Protein AF-A0A2V6A917-F1 (afdb_monomer)

pLDDT: mean 71.8, std 14.49, range [46.16, 91.12]

Sequence (128 aa):
MLPRAAFAIFLAAVCRVSAQEALTDALPAPPAAITQPLPSSAWLDLRQTMSRNSKTQEAPAWVEALTLLPGELTEGGSASKSVFRIRVTQPGPDYQILFFRLFFDDKPNQQPELVAWDESGSHILRSG

Secondary structure (DSSP, 8-state):
-HHHHHHHHHHHHHHHHHHHHHHHSSSPPPP----PPPPP-----------TTPPPPPPPTTEEEEEEEPPPPPTT-PPPPPEEEEEEPPPPTT------------STT----EEEE-TT--EEEEE-

Structure (mmCIF, N/CA/C/O backbone):
data_AF-A0A2V6A917-F1
#
_entry.id   AF-A0A2V6A917-F1
#
loop_
_atom_site.group_PDB
_atom_site.id
_atom_site.type_symbol
_atom_site.label_atom_id
_atom_site.label_alt_id
_atom_site.label_comp_id
_atom_site.label_asym_id
_atom_site.label_entity_id
_atom_site.label_seq_id
_atom_site.pdbx_PDB_ins_code
_atom_site.Cartn_x
_atom_site.Cartn_y
_atom_site.Cartn_z
_atom_site.occupancy
_atom_site.B_iso_or_equiv
_atom_site.auth_seq_id
_atom_site.auth_comp_id
_atom_site.auth_asym_id
_atom_site.auth_atom_id
_atom_site.pdbx_PDB_model_num
ATOM 1 N N . MET A 1 1 ? -16.759 -53.073 62.460 1.00 55.78 1 MET A N 1
ATOM 2 C CA . MET A 1 1 ? -15.939 -52.025 61.799 1.00 55.78 1 MET A CA 1
ATOM 3 C C . MET A 1 1 ? -16.583 -51.434 60.529 1.00 55.78 1 MET A C 1
ATOM 5 O O . MET A 1 1 ? -16.014 -50.508 59.971 1.00 55.78 1 MET A O 1
ATOM 9 N N . LEU A 1 2 ? -17.790 -51.861 60.112 1.00 53.47 2 LEU A N 1
ATOM 10 C CA . LEU A 1 2 ? -18.479 -51.347 58.913 1.00 53.47 2 LEU A CA 1
ATOM 11 C C . LEU A 1 2 ? -19.006 -49.887 58.947 1.00 53.47 2 LEU A C 1
ATOM 13 O O . LEU A 1 2 ? -18.910 -49.228 57.914 1.00 53.47 2 LEU A O 1
ATOM 17 N N . PRO A 1 3 ? -19.534 -49.320 60.057 1.00 56.12 3 PRO A N 1
ATOM 18 C CA . PRO A 1 3 ? -20.223 -48.022 59.976 1.00 56.12 3 PRO A CA 1
ATOM 19 C C . PRO A 1 3 ? -19.263 -46.844 59.747 1.00 56.12 3 PRO A C 1
ATOM 21 O O . PRO A 1 3 ? -19.648 -45.823 59.186 1.00 56.12 3 PRO A O 1
ATOM 24 N N . ARG A 1 4 ? -17.986 -47.002 60.122 1.00 53.94 4 ARG A N 1
ATOM 25 C CA . ARG A 1 4 ? -16.943 -45.986 59.917 1.00 53.94 4 ARG A CA 1
ATOM 26 C C . ARG A 1 4 ? -16.528 -45.855 58.450 1.00 53.94 4 ARG A C 1
ATOM 28 O O . ARG A 1 4 ? -16.259 -44.748 58.001 1.00 53.94 4 ARG A O 1
ATOM 35 N N . ALA A 1 5 ? -16.516 -46.962 57.705 1.00 57.81 5 ALA A N 1
ATOM 36 C CA . ALA A 1 5 ? -16.177 -46.954 56.284 1.00 57.81 5 ALA A CA 1
ATOM 37 C C . ALA A 1 5 ? -17.292 -46.309 55.444 1.00 57.81 5 ALA A C 1
ATOM 39 O O . ALA A 1 5 ? -17.006 -45.494 54.573 1.00 57.81 5 ALA A O 1
ATOM 40 N N . ALA A 1 6 ? -18.559 -46.600 55.759 1.00 58.28 6 ALA A N 1
ATOM 41 C CA . ALA A 1 6 ? -19.703 -46.001 55.070 1.00 58.28 6 ALA A CA 1
ATOM 42 C C . ALA A 1 6 ? -19.759 -44.472 55.250 1.00 58.28 6 ALA A C 1
ATOM 44 O O . ALA A 1 6 ? -19.998 -43.745 54.288 1.00 58.28 6 ALA A O 1
ATOM 45 N N . PHE A 1 7 ? -19.463 -43.975 56.457 1.00 58.66 7 PHE A N 1
ATOM 46 C CA . PHE A 1 7 ? -19.442 -42.537 56.740 1.00 58.66 7 PHE A CA 1
ATOM 47 C C . PHE A 1 7 ? -18.293 -41.810 56.018 1.00 58.66 7 PHE A C 1
ATOM 49 O O . PHE A 1 7 ? -18.481 -40.710 55.503 1.00 58.66 7 PHE A O 1
ATOM 56 N N . ALA A 1 8 ? -17.122 -42.450 55.913 1.00 59.50 8 ALA A N 1
ATOM 57 C CA . ALA A 1 8 ? -15.981 -41.909 55.174 1.00 59.50 8 ALA A CA 1
ATOM 58 C C . ALA A 1 8 ? -16.256 -41.799 53.662 1.00 59.50 8 ALA A C 1
ATOM 60 O O . ALA A 1 8 ? -15.857 -40.818 53.037 1.00 59.50 8 ALA A O 1
ATOM 61 N N . ILE A 1 9 ? -16.983 -42.762 53.083 1.00 59.88 9 ILE A N 1
ATOM 62 C CA . ILE A 1 9 ? -17.387 -42.725 51.668 1.00 59.88 9 ILE A CA 1
ATOM 63 C C . ILE A 1 9 ? -18.407 -41.605 51.423 1.00 59.88 9 ILE A C 1
ATOM 65 O O . ILE A 1 9 ? -18.290 -40.875 50.440 1.00 59.88 9 ILE A O 1
ATOM 69 N N . PHE A 1 10 ? -19.370 -41.423 52.333 1.00 57.22 10 PHE A N 1
ATOM 70 C CA . PHE A 1 10 ? -20.382 -40.370 52.210 1.00 57.22 10 PHE A CA 1
ATOM 71 C C . PHE A 1 10 ? -19.767 -38.963 52.280 1.00 57.22 10 PHE A C 1
ATOM 73 O O . PHE A 1 10 ? -20.076 -38.115 51.446 1.00 57.22 10 PHE A O 1
ATOM 80 N N . LEU A 1 11 ? -18.834 -38.731 53.211 1.00 57.97 11 LEU A N 1
ATOM 81 C CA . LEU A 1 11 ? -18.088 -37.469 53.303 1.00 57.97 11 LEU A CA 1
ATOM 82 C C . LEU A 1 11 ? -17.230 -37.211 52.055 1.00 57.97 11 LEU A C 1
ATOM 84 O O . LEU A 1 11 ? -17.219 -36.096 51.537 1.00 57.97 11 LEU A O 1
ATOM 88 N N . ALA A 1 12 ? -16.557 -38.239 51.528 1.00 55.62 12 ALA A N 1
ATOM 89 C CA . ALA A 1 12 ? -15.756 -38.110 50.311 1.00 55.62 12 ALA A CA 1
ATOM 90 C C . ALA A 1 12 ? -16.608 -37.772 49.072 1.00 55.62 12 ALA A C 1
ATOM 92 O O . ALA A 1 12 ? -16.159 -37.010 48.215 1.00 55.62 12 ALA A O 1
ATOM 93 N N . ALA A 1 13 ? -17.832 -38.304 48.983 1.00 54.22 13 ALA A N 1
ATOM 94 C CA . ALA A 1 13 ? -18.757 -38.011 47.891 1.00 54.22 13 ALA A CA 1
ATOM 95 C C . ALA A 1 13 ? -19.295 -36.570 47.952 1.00 54.22 13 ALA A C 1
ATOM 97 O O . ALA A 1 13 ? -19.313 -35.884 46.931 1.00 54.22 13 ALA A O 1
ATOM 98 N N . VAL A 1 14 ? -19.656 -36.078 49.143 1.00 57.09 14 VAL A N 1
ATOM 99 C CA . VAL A 1 14 ? -20.157 -34.702 49.319 1.00 57.09 14 VAL A CA 1
ATOM 100 C C . VAL A 1 14 ? -19.073 -33.663 49.009 1.00 57.09 14 VAL A C 1
ATOM 102 O O . VAL A 1 14 ? -19.364 -32.674 48.342 1.00 57.09 14 VAL A O 1
ATOM 105 N N . CYS A 1 15 ? -17.812 -33.909 49.388 1.00 54.56 15 CYS A N 1
ATOM 106 C CA . CYS A 1 15 ? -16.696 -33.014 49.050 1.00 54.56 15 CYS A CA 1
ATOM 107 C C . CYS A 1 15 ? -16.414 -32.917 47.539 1.00 54.56 15 CYS A C 1
ATOM 109 O O . CYS A 1 15 ? -15.876 -31.911 47.082 1.00 54.56 15 CYS A O 1
ATOM 111 N N . ARG A 1 16 ? -16.740 -33.953 46.752 1.00 53.12 16 ARG A N 1
ATOM 112 C CA . ARG A 1 16 ? -16.523 -33.939 45.295 1.00 53.12 16 ARG A CA 1
ATOM 113 C C . ARG A 1 16 ? -17.570 -33.104 44.558 1.00 53.12 16 ARG A C 1
ATOM 115 O O . ARG A 1 16 ? -17.220 -32.443 43.588 1.00 53.12 16 ARG A O 1
ATOM 122 N N . VAL A 1 17 ? -18.820 -33.118 45.023 1.00 52.69 17 VAL A N 1
ATOM 123 C CA . VAL A 1 17 ? -19.931 -32.396 44.379 1.00 52.69 17 VAL A CA 1
ATOM 124 C C . VAL A 1 17 ? -19.781 -30.882 44.551 1.00 52.69 17 VAL A C 1
ATOM 126 O O . VAL A 1 17 ? -19.856 -30.145 43.572 1.00 52.69 17 VAL A O 1
ATOM 129 N N . SER A 1 18 ? -19.461 -30.415 45.759 1.00 52.97 18 SER A N 1
ATOM 130 C CA . SER A 1 18 ? -19.305 -28.981 46.047 1.00 52.97 18 SER A CA 1
ATOM 131 C C . SER A 1 18 ? -18.042 -28.358 45.438 1.00 52.97 18 SER A C 1
ATOM 133 O O . SER A 1 18 ? -18.037 -27.175 45.102 1.00 52.97 18 SER A O 1
ATOM 135 N N . ALA A 1 19 ? -16.983 -29.146 45.223 1.00 51.66 19 ALA A N 1
ATOM 136 C CA . ALA A 1 19 ? -15.790 -28.679 44.514 1.00 51.66 19 ALA A CA 1
ATOM 137 C C . ALA A 1 19 ? -16.039 -28.451 43.010 1.00 51.66 19 ALA A C 1
ATOM 139 O O . ALA A 1 19 ? -15.382 -27.607 42.402 1.00 51.66 19 ALA A O 1
ATOM 140 N N . GLN A 1 20 ? -16.980 -29.183 42.403 1.00 49.84 20 GLN A N 1
ATOM 141 C CA . GLN A 1 20 ? -17.308 -29.033 40.982 1.00 49.84 20 GLN A CA 1
ATOM 142 C C . GLN A 1 20 ? -18.167 -27.791 40.705 1.00 49.84 20 GLN A C 1
ATOM 144 O O . GLN A 1 20 ? -17.950 -27.114 39.700 1.00 49.84 20 GLN A O 1
ATOM 149 N N . GLU A 1 21 ? -19.092 -27.449 41.603 1.00 51.91 21 GLU A N 1
ATOM 150 C CA . GLU A 1 21 ? -19.928 -26.249 41.4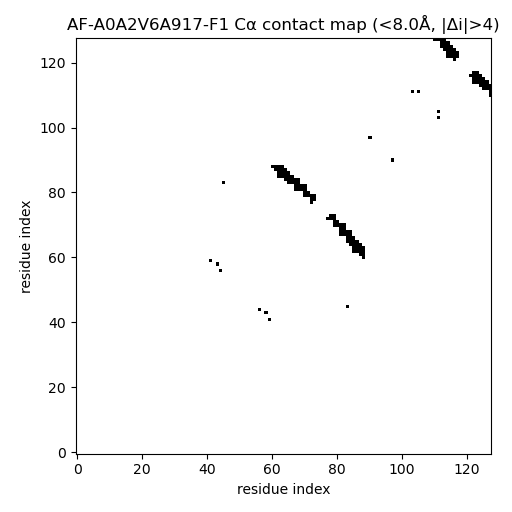52 1.00 51.91 21 GLU A CA 1
ATOM 151 C C . GLU A 1 21 ? -19.103 -24.959 41.585 1.00 51.91 21 GLU A C 1
ATOM 153 O O . GLU A 1 21 ? -19.232 -24.065 40.752 1.00 51.91 21 GLU A O 1
ATOM 158 N N . ALA A 1 22 ? -18.161 -24.898 42.534 1.00 51.22 22 ALA A N 1
ATOM 159 C CA . ALA A 1 22 ? -17.307 -23.722 42.734 1.00 51.22 22 ALA A CA 1
ATOM 160 C C . ALA A 1 22 ? -16.263 -23.499 41.618 1.00 51.22 22 ALA A C 1
ATOM 162 O O . ALA A 1 22 ? -15.822 -22.371 41.406 1.00 51.22 22 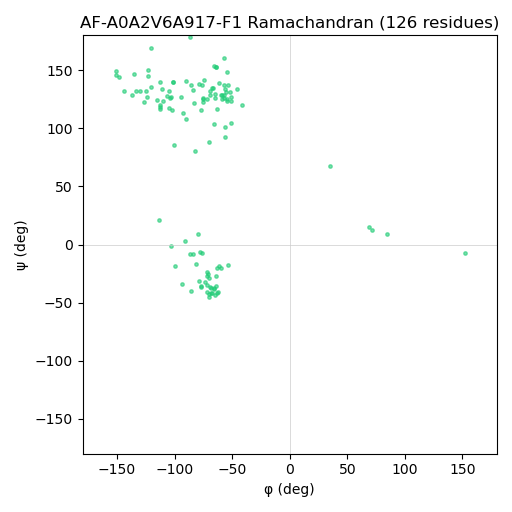ALA A O 1
ATOM 163 N N . LEU A 1 23 ? -15.859 -24.553 40.896 1.00 47.19 23 LEU A N 1
ATOM 164 C CA . LEU A 1 23 ? -14.930 -24.420 39.768 1.00 47.19 23 LEU A CA 1
ATOM 165 C C . LEU A 1 23 ? -15.639 -23.914 38.507 1.00 47.19 23 LEU A C 1
ATOM 167 O O . LEU A 1 23 ? -15.033 -23.201 37.718 1.00 47.19 23 LEU A O 1
ATOM 171 N N . THR A 1 24 ? -16.914 -24.254 38.317 1.00 49.50 24 THR A N 1
ATOM 172 C CA . THR A 1 24 ? -17.642 -23.886 37.093 1.00 49.50 24 THR A CA 1
ATOM 173 C C . THR A 1 24 ? -17.996 -22.396 37.069 1.00 49.50 24 THR A C 1
ATOM 175 O O . THR A 1 24 ? -17.961 -21.783 36.008 1.00 49.50 24 THR A O 1
ATOM 178 N N . ASP A 1 25 ? -18.252 -21.802 38.239 1.00 51.03 25 ASP A N 1
ATOM 179 C CA . ASP A 1 25 ? -18.612 -20.382 38.389 1.00 51.03 25 ASP A CA 1
ATOM 180 C C . ASP A 1 25 ? -17.388 -19.437 38.368 1.00 51.03 25 ASP A C 1
ATOM 182 O O . ASP A 1 25 ? -17.508 -18.234 38.149 1.00 51.03 25 ASP A O 1
ATOM 186 N N . ALA A 1 26 ? -16.183 -19.984 38.570 1.00 55.16 26 ALA A N 1
ATOM 187 C CA . ALA A 1 26 ? -14.921 -19.239 38.599 1.00 55.16 26 ALA A CA 1
ATOM 188 C C . ALA A 1 26 ? -14.082 -19.388 37.318 1.00 55.16 26 ALA A C 1
ATOM 190 O O . ALA A 1 26 ? -13.003 -18.795 37.220 1.00 55.16 26 ALA A O 1
ATOM 191 N N . LEU A 1 27 ? -14.537 -20.175 36.337 1.00 51.75 27 LEU A N 1
ATOM 192 C CA . LEU A 1 27 ? -13.887 -20.214 35.034 1.00 51.75 27 LEU A CA 1
ATOM 193 C C . LEU A 1 27 ? -14.267 -18.942 34.269 1.00 51.75 27 LEU A C 1
ATOM 195 O O . LEU A 1 27 ? -15.455 -18.704 34.046 1.00 51.75 27 LEU A O 1
ATOM 199 N N . PRO A 1 28 ? -13.288 -18.125 33.837 1.00 55.00 28 PRO A N 1
ATOM 200 C CA . PRO A 1 28 ? -13.566 -17.045 32.907 1.00 55.00 28 PRO A CA 1
ATOM 201 C C . PRO A 1 28 ? -14.322 -17.632 31.718 1.00 55.00 28 PRO A C 1
ATOM 203 O O . PRO A 1 28 ? -13.897 -18.653 31.168 1.00 55.00 28 PRO A O 1
ATOM 206 N N . ALA A 1 29 ? -15.436 -17.004 31.330 1.00 60.50 29 ALA A N 1
ATOM 207 C CA . ALA A 1 29 ? -16.087 -17.327 30.069 1.00 60.50 29 ALA A CA 1
ATOM 208 C C . ALA A 1 29 ? -14.998 -17.394 28.985 1.00 60.50 29 ALA A C 1
ATOM 210 O O . ALA A 1 29 ? -14.128 -16.511 28.976 1.00 60.50 29 ALA A O 1
ATOM 211 N N . PRO A 1 30 ? -14.986 -18.428 28.118 1.00 56.84 30 PRO A N 1
ATOM 212 C CA . PRO A 1 30 ? -14.023 -18.475 27.032 1.00 56.84 30 PRO A CA 1
ATOM 213 C C . PRO A 1 30 ? -14.116 -17.125 26.320 1.00 56.84 30 PRO A C 1
ATOM 215 O O . PRO A 1 30 ? -15.235 -16.723 25.977 1.00 56.84 30 PRO A O 1
ATOM 21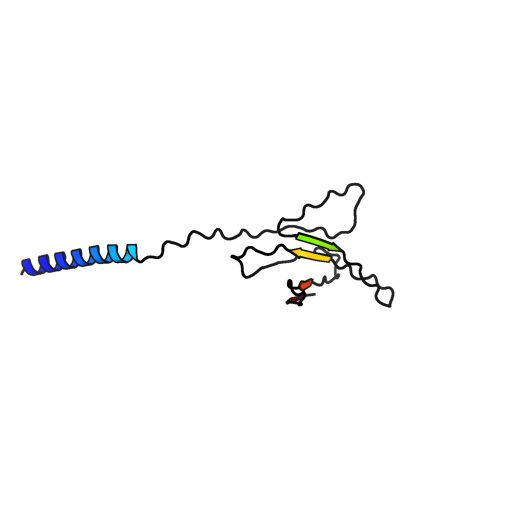8 N N . PRO A 1 31 ? -12.999 -16.378 26.199 1.00 58.81 31 PRO A N 1
ATOM 219 C CA . PRO A 1 31 ? -13.036 -15.066 25.581 1.00 58.81 31 PRO A CA 1
ATOM 220 C C . PRO A 1 31 ? -13.742 -15.246 24.248 1.00 58.81 31 PRO A C 1
ATOM 222 O O . PRO A 1 31 ? -13.400 -16.172 23.505 1.00 58.81 31 PRO A O 1
ATOM 225 N N . ALA A 1 32 ? -14.786 -14.439 24.018 1.00 58.91 32 ALA A N 1
ATOM 226 C CA . ALA A 1 32 ? -15.534 -14.451 22.770 1.00 58.91 32 ALA A CA 1
ATOM 227 C C . ALA A 1 32 ? -14.509 -14.571 21.650 1.00 58.91 32 ALA A C 1
ATOM 229 O O . ALA A 1 32 ? -13.572 -13.772 21.623 1.00 58.91 32 ALA A O 1
ATOM 230 N N . ALA A 1 33 ? -14.609 -15.642 20.853 1.00 57.59 33 ALA A N 1
ATOM 231 C CA . ALA A 1 33 ? -13.594 -15.988 19.874 1.00 57.59 33 ALA A CA 1
ATOM 232 C C . ALA A 1 33 ? -13.319 -14.738 19.042 1.00 57.59 33 ALA A C 1
ATOM 234 O O . ALA A 1 33 ? -14.161 -14.313 18.254 1.00 57.59 33 ALA A O 1
ATOM 235 N N . ILE A 1 34 ? -12.178 -14.102 19.304 1.00 55.91 34 ILE A N 1
ATOM 236 C CA . ILE A 1 34 ? -11.745 -12.932 18.564 1.00 55.91 34 ILE A CA 1
ATOM 237 C C . ILE A 1 34 ? -11.513 -13.495 17.174 1.00 55.91 34 ILE A C 1
ATOM 239 O O . ILE A 1 34 ? -10.574 -14.271 16.979 1.00 55.91 34 ILE A O 1
ATOM 243 N N . THR A 1 35 ? -12.436 -13.231 16.248 1.00 60.09 35 THR A N 1
ATOM 244 C CA . THR A 1 35 ? -12.287 -13.616 14.849 1.00 60.09 35 THR A CA 1
ATOM 245 C C . THR A 1 35 ? -10.986 -12.985 14.393 1.00 60.09 35 THR A C 1
ATOM 247 O O . THR A 1 35 ? -10.925 -11.774 14.192 1.00 60.09 35 THR A O 1
ATOM 250 N N . GLN A 1 36 ? -9.918 -13.782 14.336 1.00 60.97 36 GLN A N 1
ATOM 251 C CA . GLN A 1 36 ? -8.610 -13.276 13.958 1.00 60.97 36 GLN A CA 1
ATOM 252 C C . GLN A 1 36 ? -8.761 -12.645 12.573 1.00 60.97 36 GLN A C 1
ATOM 254 O O . GLN A 1 36 ? -9.346 -13.282 11.688 1.00 60.97 36 GLN A O 1
ATOM 259 N N . PRO A 1 37 ? -8.306 -11.397 12.379 1.00 66.12 37 PRO A N 1
ATOM 260 C CA . PRO A 1 37 ? -8.433 -10.749 11.088 1.00 66.12 37 PRO A CA 1
ATOM 261 C C . PRO A 1 37 ? -7.710 -11.609 10.057 1.00 66.12 37 PRO A C 1
ATOM 263 O O . PRO A 1 37 ? -6.541 -11.965 10.222 1.00 66.12 37 PRO A O 1
ATOM 266 N N . LEU A 1 38 ? -8.429 -11.984 9.003 1.00 74.50 38 LEU A N 1
ATOM 267 C CA . LEU A 1 38 ? -7.844 -12.763 7.928 1.00 74.50 38 LEU A CA 1
ATOM 268 C C . LEU A 1 38 ? -6.779 -11.893 7.238 1.00 74.50 38 LEU A C 1
ATOM 270 O O . LEU A 1 38 ? -7.100 -10.771 6.832 1.00 74.50 38 LEU A O 1
ATOM 274 N N . PRO A 1 39 ? -5.528 -12.363 7.093 1.00 78.62 39 PRO A N 1
ATOM 275 C CA . PRO A 1 39 ? -4.511 -11.603 6.383 1.00 78.62 39 PRO A CA 1
ATOM 276 C C . PRO A 1 39 ? -4.970 -11.354 4.943 1.00 78.62 39 PRO A C 1
ATOM 278 O O . PRO A 1 39 ? -5.360 -12.279 4.231 1.00 78.62 39 PRO A O 1
ATOM 281 N N . SER A 1 40 ? -4.925 -10.091 4.522 1.00 83.06 40 SER A N 1
ATOM 282 C CA . SER A 1 40 ? -5.275 -9.668 3.166 1.00 83.06 40 SER A CA 1
ATOM 283 C C . SER A 1 40 ? -4.010 -9.421 2.351 1.00 83.06 40 SER A C 1
ATOM 285 O O . SER A 1 40 ? -3.041 -8.853 2.853 1.00 83.06 40 SER A O 1
ATOM 287 N N . SER A 1 41 ? -4.019 -9.831 1.085 1.00 86.94 41 SER A N 1
ATOM 288 C CA . SER A 1 41 ? -2.949 -9.560 0.129 1.00 86.94 41 SER A CA 1
ATOM 289 C C . SER A 1 41 ? -3.538 -9.121 -1.208 1.00 86.94 41 SER A C 1
ATOM 291 O O . SER A 1 41 ? -4.623 -9.546 -1.602 1.00 86.94 41 SER A O 1
ATOM 293 N N . ALA A 1 42 ? -2.826 -8.238 -1.902 1.00 88.50 42 ALA A N 1
ATOM 294 C CA . ALA A 1 42 ? -3.210 -7.762 -3.222 1.00 88.50 42 ALA A CA 1
ATOM 295 C C . ALA A 1 42 ? -1.960 -7.386 -4.019 1.00 88.50 42 ALA A C 1
ATOM 297 O O . ALA A 1 42 ? -0.964 -6.939 -3.451 1.00 88.50 42 ALA A O 1
ATOM 298 N N . TRP A 1 43 ? -2.037 -7.550 -5.337 1.00 86.88 43 TRP A N 1
ATOM 299 C CA . TRP A 1 43 ? -1.037 -7.025 -6.260 1.00 86.88 43 TRP A CA 1
ATOM 300 C C . TRP A 1 43 ? -1.346 -5.566 -6.566 1.00 86.88 43 TRP A C 1
ATOM 302 O O . TRP A 1 43 ? -2.489 -5.243 -6.884 1.00 86.88 43 TRP A O 1
ATOM 312 N N . LEU A 1 44 ? -0.329 -4.706 -6.503 1.00 86.88 44 LEU A N 1
ATOM 313 C CA . LEU A 1 44 ? -0.417 -3.298 -6.878 1.00 86.88 44 LEU A CA 1
ATOM 314 C C . LEU A 1 44 ? 0.438 -3.054 -8.122 1.00 86.88 44 LEU A C 1
ATOM 316 O O . LEU A 1 44 ? 1.640 -3.308 -8.095 1.00 86.88 44 LEU A O 1
ATOM 320 N N . ASP A 1 45 ? -0.178 -2.599 -9.212 1.00 86.06 45 ASP A N 1
ATOM 321 C CA . ASP A 1 45 ? 0.535 -2.310 -10.450 1.00 86.06 45 ASP A CA 1
ATOM 322 C C . ASP A 1 45 ? 0.997 -0.852 -10.422 1.00 86.06 45 ASP A C 1
ATOM 324 O O . ASP A 1 45 ? 0.203 0.081 -10.514 1.00 86.06 45 ASP A O 1
ATOM 328 N N . LEU A 1 46 ? 2.304 -0.658 -10.263 1.00 83.38 46 LEU A N 1
ATOM 329 C CA . LEU A 1 46 ? 2.922 0.667 -10.181 1.00 83.38 46 LEU A CA 1
ATOM 330 C C . LEU A 1 46 ? 3.358 1.201 -11.554 1.00 83.38 46 LEU A C 1
ATOM 332 O O . LEU A 1 46 ? 3.963 2.272 -11.648 1.00 83.38 46 LEU A O 1
ATOM 336 N N . ARG A 1 47 ? 3.089 0.470 -12.642 1.00 78.88 47 ARG A N 1
ATOM 337 C CA . ARG A 1 47 ? 3.505 0.887 -13.984 1.00 78.88 47 ARG A CA 1
ATOM 338 C C . ARG A 1 47 ? 2.714 2.115 -14.427 1.00 78.88 47 ARG A C 1
ATOM 340 O O . ARG A 1 47 ? 1.490 2.138 -14.418 1.00 78.88 47 ARG A O 1
ATOM 347 N N . GLN A 1 48 ? 3.421 3.115 -14.943 1.00 69.56 48 GLN A N 1
ATOM 348 C CA . GLN A 1 48 ? 2.819 4.332 -15.509 1.00 69.56 48 GLN A CA 1
ATOM 349 C C . GLN A 1 48 ? 2.293 4.139 -16.943 1.00 69.56 48 GLN A C 1
ATOM 351 O O . GLN A 1 48 ? 1.940 5.101 -17.624 1.00 69.56 48 GLN A O 1
ATOM 356 N N . THR A 1 49 ? 2.253 2.902 -17.445 1.00 60.19 49 THR A N 1
ATOM 357 C CA . THR A 1 49 ? 1.816 2.606 -18.810 1.00 60.19 49 THR A CA 1
ATOM 358 C C . THR A 1 49 ? 0.293 2.548 -18.876 1.00 60.19 49 THR A C 1
ATOM 360 O O . THR A 1 49 ? -0.307 1.473 -18.897 1.00 60.19 49 THR A O 1
ATOM 363 N N . MET A 1 50 ? -0.351 3.710 -18.943 1.00 54.12 50 MET A N 1
ATOM 364 C CA . MET A 1 50 ? -1.738 3.804 -19.399 1.00 54.12 50 MET A CA 1
ATOM 365 C C . MET A 1 50 ? -1.760 3.519 -20.907 1.00 54.12 50 MET A C 1
ATOM 367 O O . MET A 1 50 ? -1.610 4.416 -21.735 1.00 54.12 50 MET A O 1
ATOM 371 N N . SER A 1 51 ? -1.890 2.247 -21.293 1.00 58.31 51 SER A N 1
ATOM 372 C CA . SER A 1 51 ? -2.299 1.929 -22.665 1.00 58.31 51 SER A CA 1
ATOM 373 C C . SER A 1 51 ? -3.734 2.429 -22.880 1.00 58.31 51 SER A C 1
ATOM 375 O O . SER A 1 51 ? -4.508 2.483 -21.930 1.00 58.31 51 SER A O 1
ATOM 377 N N . ARG A 1 52 ? -4.136 2.752 -24.116 1.00 55.62 52 ARG A N 1
ATOM 378 C CA . ARG A 1 52 ? -5.499 3.238 -24.438 1.00 55.62 52 ARG A CA 1
ATOM 379 C C . ARG A 1 52 ? -6.633 2.313 -23.935 1.00 55.62 52 ARG A C 1
ATOM 381 O O . ARG A 1 52 ? -7.765 2.765 -23.828 1.00 55.62 52 ARG A O 1
ATOM 388 N N . ASN A 1 53 ? -6.323 1.055 -23.608 1.00 55.44 53 ASN A N 1
ATOM 389 C CA . ASN A 1 53 ? -7.257 0.047 -23.102 1.00 55.44 53 ASN A CA 1
ATOM 390 C C . ASN A 1 53 ? -6.968 -0.378 -21.645 1.00 55.44 53 ASN A C 1
ATOM 392 O O . ASN A 1 53 ? -7.355 -1.479 -21.249 1.00 55.44 53 ASN A O 1
ATOM 396 N N . SER A 1 54 ? -6.253 0.422 -20.844 1.00 65.62 54 SER A N 1
ATOM 397 C CA . SER A 1 54 ? -6.033 0.081 -19.434 1.00 65.62 54 SER A CA 1
ATOM 398 C C . SER A 1 54 ? -7.348 0.123 -18.648 1.00 65.62 54 SER A C 1
ATOM 400 O O . SER A 1 54 ? -8.146 1.052 -18.765 1.00 65.62 54 SER A O 1
ATOM 402 N N . LYS A 1 55 ? -7.574 -0.905 -17.827 1.00 64.12 55 LYS A N 1
ATOM 403 C CA . LYS A 1 55 ? -8.650 -0.920 -16.833 1.00 64.12 55 LYS A CA 1
ATOM 404 C C . LYS A 1 55 ? -8.134 -0.247 -15.564 1.00 64.12 55 LYS A C 1
ATOM 406 O O . LYS A 1 55 ? -7.010 -0.525 -15.152 1.00 64.12 55 LYS A O 1
ATOM 411 N N . THR A 1 56 ? -8.949 0.602 -14.938 1.00 70.31 56 THR A N 1
ATOM 412 C CA . THR A 1 56 ? -8.650 1.141 -13.606 1.00 70.31 56 THR A CA 1
ATOM 413 C C . THR A 1 56 ? -8.393 -0.016 -12.645 1.00 70.31 56 THR A C 1
ATOM 415 O O . THR A 1 56 ? -9.232 -0.911 -12.515 1.00 70.31 56 THR A O 1
ATOM 418 N N . GLN A 1 57 ? -7.223 -0.020 -12.009 1.00 76.81 57 GLN A N 1
ATOM 419 C CA . GLN A 1 57 ? -6.922 -0.979 -10.959 1.00 76.81 57 GLN A CA 1
ATOM 420 C C . GLN A 1 57 ? -7.783 -0.667 -9.736 1.00 76.81 57 GLN A C 1
ATOM 422 O O . GLN A 1 57 ? -7.796 0.469 -9.264 1.00 76.81 57 GLN A O 1
ATOM 427 N N . GLU A 1 58 ? -8.476 -1.675 -9.207 1.00 79.94 58 GLU A N 1
ATOM 428 C CA . GLU A 1 58 ? -9.087 -1.541 -7.889 1.00 79.94 58 GLU A CA 1
ATOM 429 C C . GLU A 1 58 ? -8.015 -1.651 -6.810 1.00 79.94 58 GLU A C 1
ATOM 431 O O . GLU A 1 58 ? -7.230 -2.604 -6.778 1.00 79.94 58 GLU A O 1
ATOM 436 N N . ALA A 1 59 ? -7.980 -0.647 -5.938 1.00 81.50 59 ALA A N 1
ATOM 437 C CA . ALA A 1 59 ? -7.145 -0.667 -4.754 1.00 81.50 59 ALA A CA 1
ATOM 438 C C . ALA A 1 59 ? -7.820 -1.526 -3.673 1.00 81.50 59 ALA A C 1
ATOM 440 O O . ALA A 1 59 ? -9.037 -1.437 -3.486 1.00 81.50 59 ALA A O 1
ATOM 441 N N . PRO A 1 60 ? -7.060 -2.360 -2.946 1.00 87.44 60 PRO A N 1
ATOM 442 C CA . PRO A 1 60 ? -7.609 -3.083 -1.808 1.00 87.44 60 PRO A CA 1
ATOM 443 C C . PRO A 1 60 ? -8.040 -2.094 -0.714 1.00 87.44 60 PRO A C 1
ATOM 445 O O . PRO A 1 60 ? -7.453 -1.027 -0.575 1.00 87.44 60 PRO A O 1
ATOM 448 N N . ALA A 1 61 ? -9.018 -2.470 0.113 1.00 86.75 61 ALA A N 1
ATOM 449 C CA . ALA A 1 61 ? -9.631 -1.575 1.107 1.00 86.75 61 ALA A CA 1
ATOM 450 C C . ALA A 1 61 ? -8.658 -1.004 2.163 1.00 86.75 61 ALA A C 1
ATOM 452 O O . ALA A 1 61 ? -8.953 -0.001 2.808 1.00 86.75 61 ALA A O 1
ATOM 453 N N . TRP A 1 62 ? -7.505 -1.650 2.357 1.00 87.44 62 TRP A N 1
ATOM 454 C CA . TRP A 1 62 ? -6.446 -1.182 3.250 1.00 87.44 62 TRP A CA 1
ATOM 455 C C . TRP A 1 62 ? -5.471 -0.204 2.577 1.00 87.44 62 TRP A C 1
ATOM 457 O O . TRP A 1 62 ? -4.640 0.374 3.266 1.00 87.44 62 TRP A O 1
ATOM 467 N N . VAL A 1 63 ? -5.543 0.007 1.259 1.00 90.12 63 VAL A N 1
ATOM 468 C CA . VAL A 1 63 ? -4.819 1.086 0.573 1.00 90.12 63 VAL A CA 1
ATOM 469 C C . VAL A 1 63 ? -5.738 2.289 0.492 1.00 90.12 63 VAL A C 1
ATOM 471 O O . VAL A 1 63 ? -6.739 2.282 -0.218 1.00 90.12 63 VAL A O 1
ATOM 474 N N . GLU A 1 64 ? -5.363 3.343 1.198 1.00 90.25 64 GLU A N 1
ATOM 475 C CA . GLU A 1 64 ? -6.128 4.580 1.220 1.00 90.25 64 GLU A CA 1
ATOM 476 C C . GLU A 1 64 ? -5.751 5.498 0.055 1.00 90.25 64 GLU A C 1
ATOM 478 O O . GLU A 1 64 ? -6.610 6.122 -0.564 1.00 90.25 64 GLU A O 1
ATOM 483 N N . ALA A 1 65 ? -4.458 5.577 -0.264 1.00 87.88 65 ALA A N 1
ATOM 484 C CA . ALA A 1 65 ? -3.979 6.383 -1.376 1.00 87.88 65 ALA A CA 1
ATOM 485 C C . ALA A 1 65 ? -2.697 5.809 -1.982 1.00 87.88 65 ALA A C 1
ATOM 487 O O . ALA A 1 65 ? -1.825 5.304 -1.277 1.00 87.88 65 ALA A O 1
ATOM 488 N N . LEU A 1 66 ? -2.556 5.961 -3.297 1.00 87.69 66 LEU A N 1
ATOM 489 C CA . LEU A 1 66 ? -1.316 5.734 -4.029 1.00 87.69 66 LEU A CA 1
ATOM 490 C C . LEU A 1 66 ? -0.979 7.011 -4.796 1.00 87.69 66 LEU A C 1
ATOM 492 O O . LEU A 1 66 ? -1.803 7.528 -5.549 1.00 87.69 66 LEU A O 1
ATOM 496 N N . THR A 1 67 ? 0.231 7.528 -4.614 1.00 87.12 67 THR A N 1
ATOM 497 C CA . THR A 1 67 ? 0.685 8.741 -5.300 1.00 87.12 67 THR A CA 1
ATOM 498 C C . THR A 1 67 ? 2.078 8.532 -5.864 1.00 87.12 67 THR A C 1
ATOM 500 O O . THR A 1 67 ? 2.981 8.079 -5.166 1.00 87.12 67 THR A O 1
ATOM 503 N N . LEU A 1 68 ? 2.259 8.893 -7.129 1.00 84.81 68 LEU A N 1
ATOM 504 C CA . LEU A 1 68 ? 3.574 9.022 -7.735 1.00 84.81 68 LEU A CA 1
ATOM 505 C C . LEU A 1 68 ? 4.137 10.401 -7.390 1.00 84.81 68 LEU A C 1
ATOM 507 O O . LEU A 1 68 ? 3.528 11.419 -7.719 1.00 84.81 68 LEU A O 1
ATOM 511 N N . LEU A 1 69 ? 5.300 10.429 -6.750 1.00 81.31 69 LEU A N 1
ATOM 512 C CA . LEU A 1 69 ? 6.045 11.657 -6.525 1.00 81.31 69 LEU A CA 1
ATOM 513 C C . LEU A 1 69 ? 7.009 11.890 -7.699 1.00 81.31 69 LEU A C 1
ATOM 515 O O . LEU A 1 69 ? 7.597 10.925 -8.202 1.00 81.31 69 LEU A O 1
ATOM 519 N N . PRO A 1 70 ? 7.183 13.146 -8.147 1.00 69.06 70 PRO A N 1
ATOM 520 C CA . PRO A 1 70 ? 8.188 13.477 -9.147 1.00 69.06 70 PRO A CA 1
ATOM 521 C C . PRO A 1 70 ? 9.567 13.049 -8.639 1.00 69.06 70 PRO A C 1
ATOM 523 O O . PRO A 1 70 ? 9.961 13.422 -7.536 1.00 69.06 70 PRO A O 1
ATOM 526 N N . GLY A 1 71 ? 10.295 12.260 -9.425 1.00 63.56 71 GLY A N 1
ATOM 527 C CA . GLY A 1 71 ? 11.690 11.971 -9.117 1.00 63.56 71 GLY A CA 1
ATOM 528 C C . GLY A 1 71 ? 12.537 13.216 -9.375 1.00 63.56 71 GLY A C 1
ATOM 529 O O . GLY A 1 71 ? 12.511 13.751 -10.486 1.00 63.56 71 GLY A O 1
ATOM 530 N N . GLU A 1 72 ? 13.306 13.672 -8.388 1.00 57.09 72 GLU A N 1
ATOM 531 C CA . GLU A 1 72 ? 14.261 14.766 -8.591 1.00 57.09 72 GLU A CA 1
ATOM 532 C C . GLU A 1 72 ? 15.362 14.332 -9.568 1.00 57.09 72 GLU A C 1
ATOM 534 O O . GLU A 1 72 ? 15.937 13.251 -9.426 1.00 57.09 72 GLU A O 1
ATOM 539 N N . LEU A 1 73 ? 15.627 15.151 -10.594 1.00 51.25 73 LEU A N 1
ATOM 540 C CA . LEU A 1 73 ? 16.785 14.955 -11.467 1.00 51.25 73 LEU A CA 1
ATOM 541 C C . LEU A 1 73 ? 18.047 15.110 -10.616 1.00 51.25 73 LEU A C 1
ATOM 543 O O . LEU A 1 73 ? 18.318 16.194 -10.106 1.00 51.25 73 LEU A O 1
ATOM 547 N N . THR A 1 74 ? 18.840 14.051 -10.494 1.00 53.72 74 THR A N 1
ATOM 548 C CA . THR A 1 74 ? 20.189 14.172 -9.944 1.00 53.72 74 THR A CA 1
ATOM 549 C C . THR A 1 74 ? 21.064 14.967 -10.916 1.00 53.72 74 THR A C 1
ATOM 551 O O . THR A 1 74 ? 21.039 14.731 -12.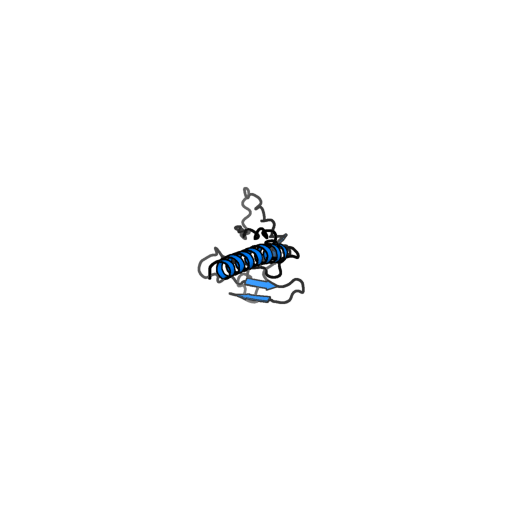130 1.00 53.72 74 THR A O 1
ATOM 554 N N . GLU A 1 75 ? 21.831 15.927 -10.383 1.00 47.31 75 GLU A N 1
ATOM 555 C CA . GLU A 1 75 ? 22.852 16.697 -11.107 1.00 47.31 75 GLU A CA 1
ATOM 556 C C . GLU A 1 75 ? 23.861 15.729 -11.746 1.00 47.31 75 GLU A C 1
ATOM 558 O O . GLU A 1 75 ? 24.792 15.245 -11.111 1.00 47.31 75 GLU A O 1
ATOM 563 N N . GLY A 1 76 ? 23.615 15.349 -12.996 1.00 51.91 76 GLY A N 1
ATOM 564 C CA . GLY A 1 76 ? 24.329 14.254 -13.655 1.00 51.91 76 GLY A CA 1
ATOM 565 C C . GLY A 1 76 ? 23.529 13.549 -14.749 1.00 51.91 76 GLY A C 1
ATOM 566 O O . GLY A 1 76 ? 24.083 12.715 -15.459 1.00 51.91 76 GLY A O 1
ATOM 567 N N . GLY A 1 77 ? 22.239 13.870 -14.918 1.00 46.16 77 GLY A N 1
ATOM 568 C CA . GLY A 1 77 ? 21.439 13.390 -16.054 1.00 46.16 77 GLY A CA 1
ATOM 569 C C . GLY A 1 77 ? 21.094 11.898 -16.002 1.00 46.16 77 GLY A C 1
ATOM 570 O O . GLY A 1 77 ? 20.620 11.341 -16.990 1.00 46.16 77 GLY A O 1
ATOM 571 N N . SER A 1 78 ? 21.314 11.247 -14.858 1.00 51.91 78 SER A N 1
ATOM 572 C CA . SER A 1 78 ? 20.806 9.899 -14.606 1.00 51.91 78 SER A CA 1
ATOM 573 C C . SER A 1 78 ? 19.312 9.979 -14.304 1.00 51.91 78 SER A C 1
ATOM 575 O O . SER A 1 78 ? 18.869 10.885 -13.602 1.00 51.91 78 SER A O 1
ATOM 577 N N . ALA A 1 79 ? 18.528 9.058 -14.868 1.00 56.00 79 ALA A N 1
ATOM 578 C CA . ALA A 1 79 ? 17.079 9.048 -14.706 1.00 56.00 79 ALA A CA 1
ATOM 579 C C . ALA A 1 79 ? 16.701 9.050 -13.217 1.00 56.00 79 ALA A C 1
ATOM 581 O O . ALA A 1 79 ? 17.149 8.195 -12.451 1.00 56.00 79 ALA A O 1
ATOM 582 N N . SER A 1 80 ? 15.880 10.020 -12.823 1.00 65.25 80 SER A N 1
ATOM 583 C CA . SER A 1 80 ? 15.387 10.168 -11.462 1.00 65.25 80 SER A CA 1
ATOM 584 C C . SER A 1 80 ? 14.685 8.891 -10.999 1.00 65.25 80 SER A C 1
ATOM 586 O O . SER A 1 80 ? 13.852 8.332 -11.719 1.00 65.25 80 SER A O 1
ATOM 588 N N . LYS A 1 81 ? 14.986 8.434 -9.780 1.00 74.38 81 LYS A N 1
ATOM 589 C CA . LYS A 1 81 ? 14.270 7.317 -9.151 1.00 74.38 81 LYS A CA 1
ATOM 590 C C . LYS A 1 81 ? 12.771 7.630 -9.117 1.00 74.38 81 LYS A C 1
ATOM 592 O O . LYS A 1 81 ?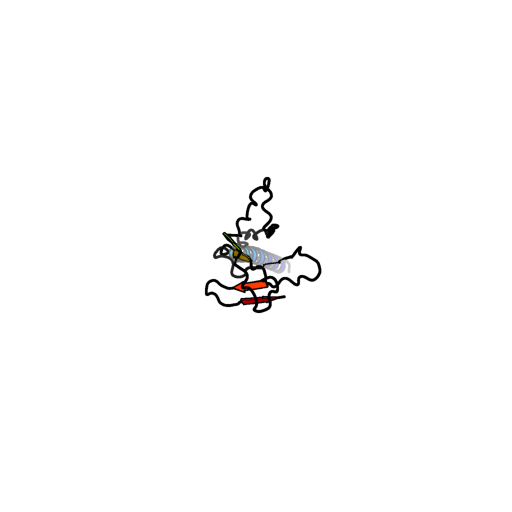 12.373 8.713 -8.693 1.00 74.38 81 LYS A O 1
ATOM 597 N N . SER A 1 82 ? 11.939 6.687 -9.556 1.00 79.25 82 SER A N 1
ATOM 598 C CA . SER A 1 82 ? 10.486 6.809 -9.398 1.00 79.25 82 SER A CA 1
ATOM 599 C C . SER A 1 82 ? 10.116 6.528 -7.947 1.00 79.25 82 SER A C 1
ATOM 601 O O . SER A 1 82 ? 10.478 5.481 -7.411 1.00 79.25 82 SER A O 1
ATOM 603 N N . VAL A 1 83 ? 9.407 7.458 -7.309 1.00 85.88 83 VAL A N 1
ATOM 604 C CA . VAL A 1 83 ? 9.010 7.335 -5.904 1.00 85.88 83 VAL A CA 1
ATOM 605 C C . VAL A 1 83 ? 7.499 7.173 -5.826 1.00 85.88 83 VAL A C 1
ATOM 607 O O . VAL A 1 83 ? 6.748 8.074 -6.193 1.00 85.88 83 VAL A O 1
ATOM 610 N N . PHE A 1 84 ? 7.049 6.028 -5.320 1.00 88.00 84 PHE A N 1
ATOM 611 C CA . PHE A 1 84 ? 5.638 5.755 -5.067 1.00 88.00 84 PHE A CA 1
ATOM 612 C C . PHE A 1 84 ? 5.359 5.851 -3.570 1.00 88.00 84 PHE A C 1
ATOM 614 O O . PHE A 1 84 ? 6.014 5.194 -2.763 1.00 88.00 84 PHE A O 1
ATOM 621 N N . ARG A 1 85 ? 4.373 6.666 -3.198 1.00 89.56 85 ARG A N 1
ATOM 622 C CA . ARG A 1 85 ? 3.875 6.784 -1.829 1.00 89.56 85 ARG A CA 1
ATOM 623 C C . ARG A 1 85 ? 2.567 6.017 -1.712 1.00 89.56 85 ARG A C 1
ATOM 625 O O . ARG A 1 85 ? 1.581 6.386 -2.345 1.00 89.56 85 ARG A O 1
ATOM 632 N N . ILE A 1 86 ? 2.573 4.976 -0.886 1.00 90.69 86 ILE A N 1
ATOM 633 C CA . ILE A 1 86 ? 1.390 4.183 -0.546 1.00 90.69 86 ILE A CA 1
ATOM 634 C C . ILE A 1 86 ? 0.966 4.580 0.865 1.00 90.69 86 ILE A C 1
ATOM 636 O O . ILE A 1 86 ? 1.732 4.395 1.809 1.00 90.69 86 ILE A O 1
ATOM 640 N N . ARG A 1 87 ? -0.236 5.138 1.009 1.00 91.12 87 ARG A N 1
ATOM 641 C CA . ARG A 1 87 ? -0.870 5.366 2.308 1.00 91.12 87 ARG A CA 1
ATOM 642 C C . ARG A 1 87 ? -1.776 4.187 2.614 1.00 91.12 87 ARG A C 1
ATOM 644 O O . ARG A 1 87 ? -2.619 3.824 1.794 1.00 91.12 87 ARG A O 1
ATOM 651 N N . VAL A 1 88 ? -1.579 3.596 3.781 1.00 89.44 88 VAL A N 1
ATOM 652 C CA . VAL A 1 88 ? -2.385 2.482 4.271 1.00 89.44 88 VAL A CA 1
ATOM 653 C C . VAL A 1 88 ? -3.391 3.018 5.279 1.00 89.44 88 VAL A C 1
ATOM 655 O O . VAL A 1 88 ? -3.048 3.876 6.090 1.00 89.44 88 VAL A O 1
ATOM 658 N N . THR A 1 89 ? -4.616 2.508 5.221 1.00 88.56 89 THR A N 1
ATOM 659 C CA . THR A 1 89 ? -5.664 2.778 6.203 1.00 88.56 89 THR A CA 1
ATOM 660 C C . THR A 1 89 ? -5.196 2.398 7.607 1.00 88.56 89 THR A C 1
ATOM 662 O O . THR A 1 89 ? -4.602 1.334 7.809 1.00 88.56 89 THR A O 1
ATOM 665 N N . GLN A 1 90 ? -5.505 3.253 8.583 1.00 84.88 90 GLN A N 1
ATOM 666 C CA . GLN A 1 90 ? -5.239 2.976 9.989 1.00 84.88 90 GLN A CA 1
ATOM 667 C C . GLN A 1 90 ? -5.961 1.682 10.408 1.00 84.88 90 GLN A C 1
ATOM 669 O O . GLN A 1 90 ? -7.162 1.538 10.149 1.00 84.88 90 GLN A O 1
ATOM 674 N N . PRO A 1 91 ? -5.259 0.717 11.026 1.00 80.81 91 PRO A N 1
ATOM 675 C CA . PRO A 1 91 ? -5.912 -0.472 11.546 1.00 80.81 91 PRO A CA 1
ATOM 676 C C . PRO A 1 91 ? -6.888 -0.087 12.668 1.00 80.81 91 PRO A C 1
ATOM 678 O O . PRO A 1 91 ? -6.724 0.937 13.330 1.00 80.81 91 PRO A O 1
ATOM 681 N N . GLY A 1 92 ? -7.930 -0.899 12.870 1.00 80.81 92 GLY A N 1
ATOM 682 C CA . GLY A 1 92 ? -8.920 -0.652 13.922 1.00 80.81 92 GLY A CA 1
ATOM 683 C C . GLY A 1 92 ? -8.291 -0.562 15.324 1.00 80.81 92 GLY A C 1
ATOM 684 O O . GLY A 1 92 ? -7.191 -1.077 15.531 1.00 80.81 92 GLY A O 1
ATOM 685 N N . PRO A 1 93 ? -8.992 0.037 16.304 1.00 80.88 93 PRO A N 1
ATOM 686 C CA . PRO A 1 93 ? -8.442 0.332 17.634 1.00 80.88 93 PRO A CA 1
ATOM 687 C C . PRO A 1 93 ? -7.993 -0.913 18.417 1.00 80.88 93 PRO A C 1
ATOM 689 O O . PRO A 1 93 ? -7.195 -0.805 19.344 1.00 80.88 93 PRO A O 1
ATOM 692 N N . ASP A 1 94 ? -8.472 -2.094 18.029 1.00 83.06 94 ASP A N 1
ATOM 693 C CA . ASP A 1 94 ? -8.118 -3.375 18.645 1.00 83.06 94 ASP A CA 1
ATOM 694 C C . ASP A 1 94 ? -6.719 -3.881 18.239 1.00 83.06 94 ASP A C 1
ATOM 696 O O . ASP A 1 94 ? -6.227 -4.870 18.789 1.00 83.06 94 ASP A O 1
ATOM 700 N N . TYR A 1 95 ? -6.056 -3.219 17.284 1.00 76.94 95 TYR A N 1
ATOM 701 C CA . TYR A 1 95 ? -4.765 -3.634 16.738 1.00 76.94 95 TYR A CA 1
ATOM 702 C C . TYR A 1 95 ? -3.669 -2.620 17.053 1.00 76.94 95 TYR A C 1
ATOM 704 O O . TYR A 1 95 ? -3.746 -1.453 16.690 1.00 76.94 95 TYR A O 1
ATOM 712 N N . GLN A 1 96 ? -2.597 -3.098 17.685 1.00 74.75 96 GLN A N 1
ATOM 713 C CA . GLN A 1 96 ? -1.438 -2.270 18.049 1.00 74.75 96 GLN A CA 1
ATOM 714 C C . GLN A 1 96 ? -0.267 -2.410 17.072 1.00 74.75 96 GLN A C 1
ATOM 716 O O . GLN A 1 96 ? 0.643 -1.587 17.069 1.00 74.75 96 GLN A O 1
ATOM 721 N N . ILE A 1 97 ? -0.255 -3.479 16.272 1.00 76.81 97 ILE A N 1
ATOM 722 C CA . ILE A 1 97 ? 0.856 -3.817 15.385 1.00 76.81 97 ILE A CA 1
ATOM 723 C C . ILE A 1 97 ? 0.305 -4.076 13.994 1.00 76.81 97 ILE A C 1
ATOM 725 O O . ILE A 1 97 ? -0.636 -4.848 13.814 1.00 76.81 97 ILE A O 1
ATOM 729 N N . LEU A 1 98 ? 0.949 -3.459 13.012 1.00 78.81 98 LEU A N 1
ATOM 730 C CA . LEU A 1 98 ? 0.642 -3.625 11.607 1.00 78.81 98 LEU A CA 1
ATOM 731 C C . LEU A 1 98 ? 1.810 -4.338 10.925 1.00 78.81 98 LEU A C 1
ATOM 733 O O . LEU A 1 98 ? 2.939 -3.848 10.922 1.00 78.81 98 LEU A O 1
ATOM 737 N N . PHE A 1 99 ? 1.543 -5.523 10.381 1.00 81.88 99 PHE A N 1
ATOM 738 C CA . PHE A 1 99 ? 2.545 -6.328 9.693 1.00 81.88 99 PHE A CA 1
ATOM 739 C C . PHE A 1 99 ? 2.361 -6.219 8.180 1.00 81.88 99 PHE A C 1
ATOM 741 O O . PHE A 1 99 ? 1.285 -6.517 7.665 1.00 81.88 99 PHE A O 1
ATOM 748 N N . PHE A 1 100 ? 3.431 -5.870 7.464 1.00 81.50 100 PHE A N 1
ATOM 749 C CA . PHE A 1 100 ? 3.454 -5.876 6.005 1.00 81.50 100 PHE A CA 1
ATOM 750 C C . PHE A 1 100 ? 4.559 -6.762 5.467 1.00 81.50 100 PHE A C 1
ATOM 752 O O . PHE A 1 100 ? 5.666 -6.821 6.002 1.00 8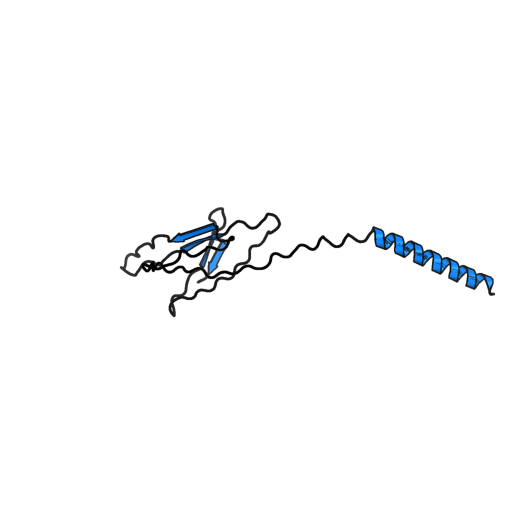1.50 100 PHE A O 1
ATOM 759 N N . ARG A 1 101 ? 4.263 -7.398 4.336 1.00 85.38 101 ARG A N 1
ATOM 760 C CA . ARG A 1 101 ? 5.265 -8.026 3.488 1.00 85.38 101 ARG A CA 1
ATOM 761 C C . ARG A 1 101 ? 5.102 -7.483 2.082 1.00 85.38 101 ARG A C 1
ATOM 763 O O . ARG A 1 101 ? 4.025 -7.589 1.503 1.00 85.38 101 ARG A O 1
ATOM 770 N N . LEU A 1 102 ? 6.175 -6.905 1.560 1.00 85.56 102 LEU A N 1
ATOM 771 C CA . LEU A 1 102 ? 6.213 -6.347 0.219 1.00 85.56 102 LEU A CA 1
ATOM 772 C C . LEU A 1 102 ? 7.127 -7.205 -0.644 1.00 85.56 102 LEU A C 1
ATOM 774 O O . LEU A 1 102 ? 8.221 -7.583 -0.229 1.00 85.56 102 LEU A O 1
ATOM 778 N N . PHE A 1 103 ? 6.641 -7.516 -1.837 1.00 85.50 103 PHE A N 1
ATOM 779 C CA . PHE A 1 103 ? 7.392 -8.194 -2.877 1.00 85.50 103 PHE A CA 1
ATOM 780 C C . PHE A 1 103 ? 7.415 -7.275 -4.087 1.00 85.50 103 PHE A C 1
ATOM 782 O O . PHE A 1 103 ? 6.388 -6.698 -4.444 1.00 85.50 103 PHE A O 1
ATOM 789 N N . PHE A 1 104 ? 8.582 -7.141 -4.700 1.00 85.88 104 PHE A N 1
ATOM 790 C CA . PHE A 1 104 ? 8.766 -6.312 -5.879 1.00 85.88 104 PHE A CA 1
ATOM 791 C C . PHE A 1 104 ? 9.012 -7.216 -7.078 1.00 85.88 104 PHE A C 1
ATOM 793 O O . PHE A 1 104 ? 9.939 -8.024 -7.066 1.00 85.88 104 PHE A O 1
ATOM 800 N N . ASP A 1 105 ? 8.173 -7.066 -8.096 1.00 85.50 105 ASP A N 1
ATOM 801 C CA . ASP A 1 105 ? 8.413 -7.609 -9.428 1.00 85.50 105 ASP A CA 1
ATOM 802 C C . ASP A 1 105 ? 8.927 -6.461 -10.303 1.00 85.50 105 ASP A C 1
ATOM 804 O O . ASP A 1 105 ? 8.154 -5.717 -10.909 1.00 85.50 105 ASP A O 1
ATOM 808 N N . ASP A 1 106 ? 10.241 -6.237 -10.250 1.00 81.62 106 ASP A N 1
ATOM 809 C CA . ASP A 1 106 ? 10.929 -5.185 -10.998 1.00 81.62 106 ASP A CA 1
ATOM 810 C C . ASP A 1 106 ? 11.985 -5.796 -11.931 1.00 81.62 106 ASP A C 1
ATOM 812 O O . ASP A 1 106 ? 12.320 -6.983 -11.856 1.00 81.62 106 ASP A O 1
ATOM 816 N N . LYS A 1 107 ? 12.532 -4.978 -12.831 1.00 81.00 107 LYS A N 1
ATOM 817 C CA . LYS A 1 107 ? 13.616 -5.379 -13.725 1.00 81.00 107 LYS A CA 1
ATOM 818 C C . LYS A 1 107 ? 14.796 -5.930 -12.912 1.00 81.00 107 LYS A C 1
ATOM 820 O O . LYS A 1 107 ? 15.073 -5.462 -11.802 1.00 81.00 107 LYS A O 1
ATOM 825 N N . PRO A 1 108 ? 15.551 -6.886 -13.480 1.00 80.12 108 PRO A N 1
ATOM 826 C CA . PRO A 1 108 ? 16.706 -7.454 -12.799 1.00 80.12 108 PRO A CA 1
ATOM 827 C C . PRO A 1 108 ? 17.675 -6.352 -12.346 1.00 80.12 108 PRO A C 1
ATOM 829 O O . PRO A 1 108 ? 17.970 -5.419 -13.095 1.00 80.12 108 PRO A O 1
ATOM 832 N N . ASN A 1 109 ? 18.179 -6.490 -11.116 1.00 79.06 109 ASN A N 1
ATOM 833 C CA . ASN A 1 109 ? 19.148 -5.596 -10.468 1.00 79.06 109 ASN A CA 1
ATOM 834 C C . ASN A 1 109 ? 18.652 -4.179 -10.102 1.00 79.06 109 ASN A C 1
ATOM 836 O O . ASN A 1 109 ? 19.486 -3.331 -9.802 1.00 79.06 109 ASN A O 1
ATOM 840 N N . GLN A 1 110 ? 17.343 -3.894 -10.093 1.00 75.38 110 GLN A N 1
ATOM 841 C CA . GLN A 1 110 ? 16.836 -2.549 -9.751 1.00 75.38 110 GLN A CA 1
ATOM 842 C C . GLN A 1 110 ? 16.806 -2.202 -8.250 1.00 75.38 110 GLN A C 1
ATOM 844 O O . GLN A 1 110 ? 16.549 -1.047 -7.935 1.00 75.38 110 GLN A O 1
ATOM 849 N N . GLN A 1 111 ? 17.107 -3.149 -7.345 1.00 81.31 111 GLN A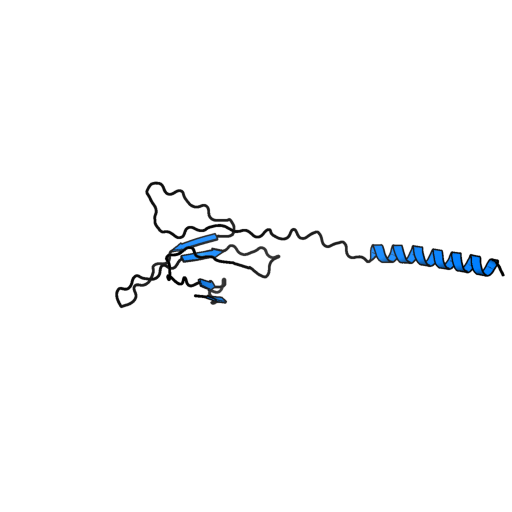 N 1
ATOM 850 C CA . GLN A 1 111 ? 17.230 -2.947 -5.882 1.00 81.31 111 GLN A CA 1
ATOM 851 C C . GLN A 1 111 ? 16.245 -1.895 -5.325 1.00 81.31 111 GLN A C 1
ATOM 853 O O . GLN A 1 111 ? 16.644 -0.788 -4.946 1.00 81.31 111 GLN A O 1
ATOM 858 N N . PRO A 1 112 ? 14.934 -2.199 -5.347 1.00 83.81 112 PRO A N 1
ATOM 859 C CA . PRO A 1 112 ? 13.924 -1.262 -4.887 1.00 83.81 112 PRO A CA 1
ATOM 860 C C . PRO A 1 112 ? 14.139 -0.946 -3.409 1.00 83.81 112 PRO A C 1
ATOM 862 O O . PRO A 1 112 ? 14.415 -1.822 -2.596 1.00 83.81 112 PRO A O 1
ATOM 865 N N . GLU A 1 113 ? 13.975 0.326 -3.067 1.00 86.94 113 GLU A N 1
ATOM 866 C CA . GLU A 1 113 ? 14.112 0.799 -1.695 1.00 86.94 113 GLU A CA 1
ATOM 867 C C . GLU A 1 113 ? 12.733 1.068 -1.113 1.00 86.94 113 GLU A C 1
ATOM 869 O O . GLU A 1 113 ? 11.906 1.758 -1.715 1.00 86.94 113 GLU A O 1
ATOM 874 N N . LEU A 1 114 ? 12.526 0.560 0.088 1.00 88.12 114 LEU A N 1
ATOM 875 C CA . LEU A 1 114 ? 11.363 0.782 0.912 1.00 88.12 114 LEU A CA 1
ATOM 876 C C . LEU A 1 114 ? 11.724 1.718 2.061 1.00 88.12 114 LEU A C 1
ATOM 878 O O . LEU A 1 114 ? 12.644 1.448 2.833 1.00 88.12 114 LEU A O 1
ATOM 882 N N . VAL A 1 115 ? 10.934 2.775 2.219 1.00 89.19 115 VAL A N 1
ATOM 883 C CA . VAL A 1 115 ? 10.964 3.644 3.395 1.00 89.19 115 VAL A CA 1
ATOM 884 C C . VAL A 1 115 ? 9.557 3.694 3.977 1.00 89.19 115 VAL A C 1
ATOM 886 O O . VAL A 1 115 ? 8.593 3.874 3.233 1.00 89.19 115 VAL A O 1
ATOM 889 N N . ALA A 1 116 ? 9.437 3.500 5.289 1.00 90.25 116 ALA A N 1
ATOM 890 C CA . ALA A 1 116 ? 8.170 3.606 6.004 1.00 90.25 116 ALA A CA 1
ATOM 891 C C . ALA A 1 116 ? 8.186 4.804 6.952 1.00 90.25 116 ALA A C 1
ATOM 893 O O . ALA A 1 116 ? 9.182 5.042 7.641 1.00 90.25 116 ALA A O 1
ATOM 894 N N . TRP A 1 117 ? 7.055 5.502 7.012 1.00 90.00 117 TRP A N 1
ATOM 895 C CA . TRP A 1 117 ? 6.823 6.647 7.884 1.00 90.00 117 TRP A CA 1
ATOM 896 C C . TRP A 1 117 ? 5.606 6.417 8.774 1.00 90.00 117 TRP A C 1
ATOM 898 O O . TRP A 1 117 ? 4.676 5.727 8.355 1.00 90.00 117 TRP A O 1
ATOM 908 N N . ASP A 1 118 ? 5.601 7.007 9.969 1.00 87.25 118 ASP A N 1
ATOM 909 C CA . ASP A 1 118 ? 4.383 7.115 10.780 1.00 87.25 118 ASP A CA 1
ATOM 910 C C . ASP A 1 118 ? 3.571 8.368 10.408 1.00 87.25 118 ASP A C 1
ATOM 912 O O . ASP A 1 118 ? 3.961 9.173 9.557 1.00 87.25 118 ASP A O 1
ATOM 916 N N . GLU A 1 119 ? 2.425 8.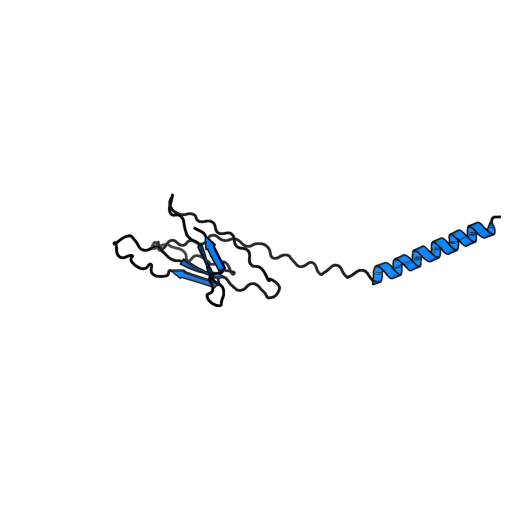544 11.064 1.00 83.12 119 GLU A N 1
ATOM 917 C CA . GLU A 1 119 ? 1.527 9.691 10.874 1.00 83.12 119 GLU A CA 1
ATOM 918 C C . GLU A 1 119 ? 2.169 11.036 11.264 1.00 83.12 119 GLU A C 1
ATOM 920 O O . GLU A 1 119 ? 1.726 12.085 10.796 1.00 83.12 119 GLU A O 1
ATOM 925 N N . SER A 1 120 ? 3.235 11.024 12.074 1.00 86.38 120 SER A N 1
ATOM 926 C CA . SER A 1 120 ? 4.002 12.223 12.437 1.00 86.38 120 SER A CA 1
ATOM 927 C C . SER A 1 120 ? 5.063 12.600 11.392 1.00 86.38 120 SER A C 1
ATOM 929 O O . SER A 1 120 ? 5.663 13.672 11.477 1.00 86.38 120 SER A O 1
ATOM 931 N N . GLY A 1 121 ? 5.282 11.739 10.389 1.00 83.38 121 GLY A N 1
ATOM 932 C CA . GLY A 1 121 ? 6.327 11.886 9.377 1.00 83.38 121 GLY A CA 1
ATOM 933 C C . GLY A 1 121 ? 7.690 11.339 9.809 1.00 83.38 121 GLY A C 1
ATOM 934 O O . GLY A 1 121 ? 8.678 11.542 9.100 1.00 83.38 121 GLY A O 1
ATOM 935 N N . SER A 1 122 ? 7.767 10.635 10.941 1.00 87.69 122 SER A N 1
ATOM 936 C CA . SER A 1 122 ? 9.007 10.013 11.407 1.00 87.69 122 SER A CA 1
ATOM 937 C C . SER A 1 122 ? 9.339 8.775 10.580 1.00 87.69 122 SER A C 1
ATOM 939 O O . SER A 1 122 ? 8.452 8.005 10.221 1.00 87.69 122 SER A O 1
ATOM 941 N N . HIS A 1 123 ? 10.621 8.562 10.284 1.00 87.75 123 HIS A N 1
ATOM 942 C CA . HIS A 1 123 ? 11.089 7.382 9.558 1.00 87.75 123 HIS A CA 1
ATOM 943 C C . HIS A 1 123 ? 11.127 6.179 10.509 1.00 87.75 123 HIS A C 1
ATOM 945 O O . HIS A 1 123 ? 11.927 6.154 11.443 1.00 87.75 123 HIS A O 1
ATOM 951 N N . ILE A 1 124 ? 10.302 5.164 10.250 1.00 87.44 124 ILE A N 1
ATOM 952 C CA . ILE A 1 124 ? 10.236 3.947 11.077 1.00 87.44 124 ILE A CA 1
ATOM 953 C C . ILE A 1 124 ? 11.142 2.846 10.514 1.00 87.44 124 ILE A C 1
ATOM 955 O O . ILE A 1 124 ? 11.711 2.051 11.259 1.00 87.44 124 ILE A O 1
ATOM 959 N N . LEU A 1 125 ? 11.270 2.778 9.185 1.00 86.38 125 LEU A N 1
ATOM 960 C CA . LEU A 1 125 ? 11.994 1.708 8.500 1.0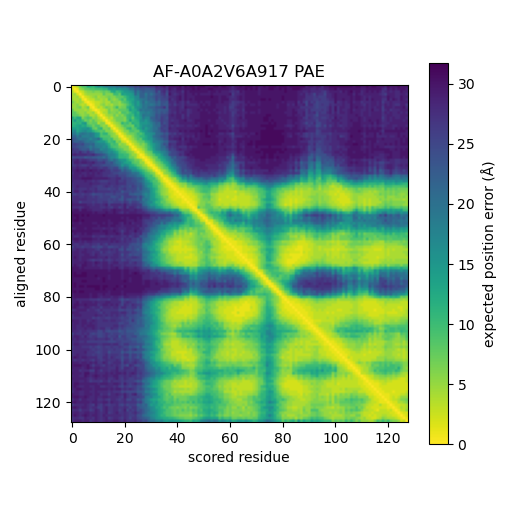0 86.38 125 LEU A CA 1
ATOM 961 C C . LEU A 1 125 ? 12.635 2.221 7.211 1.00 86.38 125 LEU A C 1
ATOM 963 O O . LEU A 1 125 ? 12.030 3.006 6.483 1.00 86.38 125 LEU A O 1
ATOM 967 N N . ARG A 1 126 ? 13.824 1.701 6.899 1.00 86.38 126 ARG A N 1
ATOM 968 C CA . ARG A 1 126 ? 14.462 1.799 5.584 1.00 86.38 126 ARG A CA 1
ATOM 969 C C . ARG A 1 126 ? 15.065 0.446 5.218 1.00 86.38 126 ARG A C 1
ATOM 971 O O . ARG A 1 126 ? 15.800 -0.125 6.019 1.00 86.38 126 ARG A O 1
ATOM 978 N N . SER A 1 127 ? 14.751 -0.063 4.035 1.00 80.12 127 SER A N 1
ATOM 979 C CA . SER A 1 127 ? 15.245 -1.343 3.520 1.00 80.12 127 SER A CA 1
ATOM 980 C C . SER A 1 127 ? 15.477 -1.219 2.018 1.00 80.12 127 SER A C 1
ATOM 982 O O . SER A 1 127 ? 14.622 -0.686 1.322 1.00 80.12 127 SER A O 1
ATOM 984 N N . GLY A 1 128 ? 16.627 -1.663 1.522 1.00 73.19 128 GLY A N 1
ATOM 985 C CA . GLY A 1 128 ? 17.017 -1.585 0.114 1.00 73.19 128 GLY A CA 1
ATOM 986 C C . GLY A 1 128 ? 18.315 -2.332 -0.115 1.00 73.19 128 GLY A C 1
ATOM 987 O O . GLY A 1 128 ? 19.103 -2.402 0.858 1.00 73.19 128 GLY A O 1
#

Mean predicted aligned error: 16.0 Å

Foldseek 3Di:
DPPVVVVVVVVVVVVVVVVVVVVVVPDPDPPPPPPPPDDDDDDDDPDPDPDVPDDDDDDPPQFPDKDWDDFDDDPPRDDGDTDIDTDTDDDDPVDDDDDDDDDDPDDPPPQDWDWDADPVRDTPDIDD

Radius of gyration: 30.97 Å; Cα contacts (8 Å, |Δi|>4): 74; chains: 1; bounding box: 45×69×86 Å

Solvent-accessible surface area (backbone atoms only — not comparable to full-atom values): 8940 Å² total; per-residue (Å²): 127,66,74,64,55,56,51,54,51,53,53,56,51,54,58,53,55,59,54,53,57,60,50,64,77,66,52,75,72,76,72,74,78,72,76,72,81,76,88,82,84,81,87,79,85,84,72,85,76,77,51,101,80,62,73,86,78,81,71,57,89,56,52,69,44,77,44,79,48,85,42,67,73,50,97,80,80,52,82,40,63,83,43,77,48,76,41,64,51,81,73,58,92,93,53,92,76,86,88,85,85,88,82,84,94,69,67,89,89,64,72,72,70,48,75,42,63,51,100,88,69,47,79,75,45,77,52,105